Protein AF-A0A2N2F504-F1 (afdb_monomer_lite)

Foldseek 3Di:
DDCVPQVDPHDDDDDDDDDDDDDPDDCVVDVDDDDDDLVVVLVCPVVPVDPDDPCSNSCSCPPPVPD

Structure (mmCIF, N/CA/C/O backbone):
data_AF-A0A2N2F504-F1
#
_entry.id   AF-A0A2N2F504-F1
#
loop_
_atom_site.group_PDB
_atom_site.id
_atom_site.type_symbol
_atom_site.label_atom_id
_atom_site.label_alt_id
_atom_site.label_comp_id
_atom_site.label_asym_id
_atom_site.label_entity_id
_atom_site.label_seq_id
_atom_site.pdbx_PDB_ins_code
_atom_site.Cartn_x
_atom_site.Cartn_y
_atom_site.Cartn_z
_atom_site.occupancy
_atom_site.B_iso_or_equiv
_atom_site.auth_seq_id
_atom_site.auth_comp_id
_atom_site.auth_asym_id
_atom_site.auth_atom_id
_atom_site.pdbx_PDB_model_num
ATOM 1 N N . MET A 1 1 ? -13.086 -5.928 1.924 1.00 91.19 1 MET A N 1
ATOM 2 C CA . MET A 1 1 ? -12.906 -4.867 2.941 1.00 91.19 1 MET A CA 1
ATOM 3 C C . MET A 1 1 ? -14.163 -4.014 2.986 1.00 91.19 1 MET A C 1
ATOM 5 O O . MET A 1 1 ? -14.713 -3.708 1.929 1.00 91.19 1 MET A O 1
ATOM 9 N N . THR A 1 2 ? -14.609 -3.636 4.181 1.00 96.44 2 THR A N 1
ATOM 10 C CA . THR A 1 2 ? -15.820 -2.827 4.404 1.00 96.44 2 THR A CA 1
ATOM 11 C C . THR A 1 2 ? -15.465 -1.541 5.164 1.00 96.44 2 THR A C 1
ATOM 13 O O . THR A 1 2 ? -14.604 -1.594 6.048 1.00 96.44 2 THR A O 1
ATOM 16 N N . PRO A 1 3 ? -16.117 -0.396 4.877 1.00 96.94 3 PRO A N 1
ATOM 17 C CA . PRO A 1 3 ? -15.872 0.841 5.620 1.00 96.94 3 PRO A CA 1
ATOM 18 C C . PRO A 1 3 ? -16.134 0.706 7.121 1.00 96.94 3 PRO A C 1
ATOM 20 O O . PRO A 1 3 ? -15.326 1.151 7.928 1.00 96.94 3 PRO A O 1
ATOM 23 N N . HIS A 1 4 ? -17.230 0.040 7.498 1.00 96.38 4 HIS A N 1
ATOM 24 C CA . HIS A 1 4 ? -17.630 -0.085 8.899 1.00 96.38 4 HIS A CA 1
ATOM 25 C C . HIS A 1 4 ? -16.600 -0.857 9.737 1.00 96.38 4 HIS A C 1
ATOM 27 O O . HIS A 1 4 ? -16.276 -0.427 10.842 1.00 96.38 4 HIS A O 1
ATOM 33 N N . GLU A 1 5 ? -16.092 -1.985 9.242 1.00 95.56 5 GLU A N 1
ATOM 34 C CA . GLU A 1 5 ? -15.220 -2.851 10.047 1.00 95.56 5 GLU A CA 1
ATOM 35 C C . GLU A 1 5 ? -13.744 -2.459 9.925 1.00 95.56 5 GLU A C 1
ATOM 37 O O . GLU A 1 5 ? -12.978 -2.649 10.864 1.00 95.56 5 GLU A O 1
ATOM 42 N N . HIS A 1 6 ? -13.332 -1.920 8.771 1.00 95.38 6 HIS A N 1
ATOM 43 C CA . HIS A 1 6 ? -11.916 -1.720 8.446 1.00 95.38 6 HIS A CA 1
ATOM 44 C C . HIS A 1 6 ? -11.507 -0.243 8.347 1.00 95.38 6 HIS A C 1
ATOM 46 O O . HIS A 1 6 ? -10.321 0.042 8.200 1.00 95.38 6 HIS A O 1
ATOM 52 N N . GLY A 1 7 ? -12.458 0.697 8.392 1.00 95.31 7 GLY A N 1
ATOM 53 C CA . GLY A 1 7 ? -12.184 2.135 8.306 1.00 95.31 7 GLY A CA 1
ATOM 54 C C . GLY A 1 7 ? -11.723 2.624 6.929 1.00 95.31 7 GLY A C 1
ATOM 55 O O . GLY A 1 7 ? -11.201 3.730 6.826 1.00 95.31 7 GLY A O 1
ATOM 56 N N . VAL A 1 8 ? -11.886 1.815 5.878 1.00 97.00 8 VAL A N 1
ATOM 57 C CA . VAL A 1 8 ? -11.566 2.211 4.496 1.00 97.00 8 VAL A CA 1
ATOM 58 C C . VAL A 1 8 ? -12.623 3.135 3.897 1.00 97.00 8 VAL A C 1
ATOM 60 O O . VAL A 1 8 ? -13.788 3.093 4.288 1.00 97.00 8 VAL A O 1
ATOM 63 N N . SER A 1 9 ? -12.231 3.927 2.899 1.00 96.94 9 SER A N 1
ATOM 64 C CA . SER A 1 9 ? -13.094 4.934 2.267 1.00 96.94 9 SER A CA 1
ATOM 65 C C . SER A 1 9 ? -14.327 4.369 1.548 1.00 96.94 9 SER A C 1
ATOM 67 O O . SER A 1 9 ? -15.350 5.047 1.456 1.00 96.94 9 SER A O 1
ATOM 69 N N . ALA A 1 10 ? -14.259 3.132 1.047 1.00 97.25 10 ALA A N 1
ATOM 70 C CA . ALA A 1 10 ? -15.344 2.467 0.330 1.00 97.25 10 ALA A CA 1
ATOM 71 C C . ALA A 1 10 ? -15.243 0.937 0.442 1.00 97.25 10 ALA A C 1
ATOM 73 O O . ALA A 1 10 ? -14.212 0.385 0.833 1.00 97.25 10 ALA A O 1
ATOM 74 N N . PHE A 1 11 ? -16.316 0.232 0.06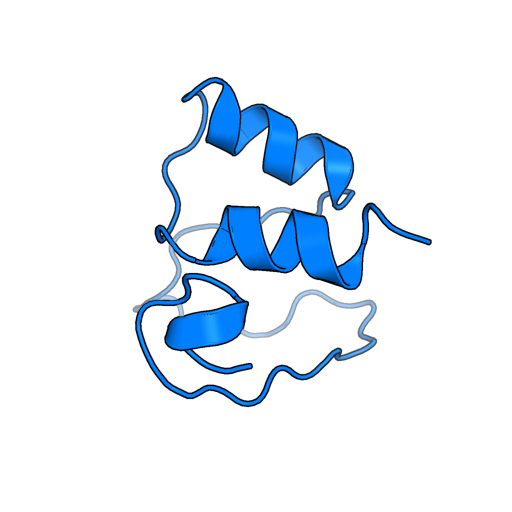9 1.00 98.06 11 PHE A N 1
ATOM 75 C CA . PHE A 1 11 ? -16.248 -1.216 -0.137 1.00 98.06 11 PHE A CA 1
ATOM 76 C C . PHE A 1 11 ? -15.208 -1.526 -1.216 1.00 98.06 11 PHE A C 1
ATOM 78 O O . PHE A 1 11 ? -15.271 -0.978 -2.314 1.00 98.06 11 PHE A O 1
ATOM 85 N N . MET A 1 12 ? -14.255 -2.404 -0.908 1.00 97.00 12 MET A N 1
ATOM 86 C CA . MET A 1 12 ? -13.186 -2.751 -1.846 1.00 97.00 12 MET A CA 1
ATOM 87 C C . MET A 1 12 ? -12.785 -4.220 -1.749 1.00 97.00 12 MET A C 1
ATOM 89 O O . MET A 1 12 ? -12.789 -4.826 -0.667 1.00 97.00 12 MET A O 1
ATOM 93 N N . GLN A 1 13 ? -12.388 -4.761 -2.896 1.00 97.44 13 GLN A N 1
ATOM 94 C CA . GLN A 1 13 ? -11.694 -6.034 -3.029 1.00 97.44 13 GLN A CA 1
ATOM 95 C C . GLN A 1 13 ? -10.198 -5.752 -3.211 1.00 97.44 13 GLN A C 1
ATOM 97 O O . GLN A 1 13 ? -9.827 -4.904 -4.020 1.00 97.44 13 GLN A O 1
ATOM 102 N N . VAL A 1 14 ? -9.347 -6.446 -2.454 1.00 96.38 14 VAL A N 1
ATOM 103 C CA . VAL A 1 14 ? -7.887 -6.253 -2.472 1.00 96.38 14 VAL A CA 1
ATOM 104 C C . VAL A 1 14 ? -7.235 -7.509 -3.040 1.00 96.38 14 VAL A C 1
ATOM 106 O O . VAL A 1 14 ? -7.586 -8.618 -2.639 1.00 96.38 14 VAL A O 1
ATOM 109 N N . TYR A 1 15 ? -6.300 -7.332 -3.973 1.00 97.06 15 TYR A N 1
ATOM 110 C CA . TYR A 1 15 ? -5.583 -8.417 -4.644 1.00 97.06 15 TYR A CA 1
ATOM 111 C C . TYR A 1 15 ? -4.082 -8.303 -4.377 1.00 97.06 15 TYR A C 1
ATOM 113 O O . TYR A 1 15 ? -3.536 -7.201 -4.376 1.00 97.06 15 TYR A O 1
ATOM 121 N N . GLN A 1 16 ? -3.414 -9.442 -4.187 1.00 95.88 16 GLN A N 1
ATOM 122 C CA . GLN A 1 16 ? -1.956 -9.531 -4.142 1.00 95.88 16 GLN A CA 1
ATOM 123 C C . GLN A 1 16 ? -1.458 -10.138 -5.453 1.00 95.88 16 GLN A C 1
ATOM 125 O O . GLN A 1 16 ? -1.907 -11.212 -5.849 1.00 95.88 16 GLN A O 1
ATOM 130 N N . ILE A 1 17 ? -0.532 -9.447 -6.114 1.00 95.62 17 ILE A N 1
ATOM 131 C CA . ILE A 1 17 ? 0.083 -9.890 -7.367 1.00 95.62 17 ILE A CA 1
ATOM 132 C C . ILE A 1 17 ? 1.555 -10.176 -7.081 1.00 95.62 17 ILE A C 1
ATOM 134 O O . ILE A 1 17 ? 2.251 -9.332 -6.521 1.00 95.62 17 ILE A O 1
ATOM 138 N N . PHE A 1 18 ? 2.019 -11.366 -7.459 1.00 96.19 18 PHE A N 1
ATOM 139 C CA . PHE A 1 18 ? 3.430 -11.732 -7.385 1.00 96.19 18 PHE A CA 1
ATOM 140 C C . PHE A 1 18 ? 4.086 -11.435 -8.726 1.00 96.19 18 PHE A C 1
ATOM 142 O O . PHE A 1 18 ? 3.679 -11.975 -9.754 1.00 96.19 18 PHE A O 1
ATOM 149 N N . TYR A 1 19 ? 5.082 -10.559 -8.711 1.00 94.44 19 TYR A N 1
ATOM 150 C CA . TYR A 1 19 ? 5.774 -10.103 -9.907 1.00 94.44 19 TYR A CA 1
ATOM 151 C C . TYR A 1 19 ? 7.193 -9.678 -9.523 1.00 94.44 19 TYR A C 1
ATOM 153 O O . TYR A 1 19 ? 7.381 -9.125 -8.441 1.00 94.44 19 TYR A O 1
ATOM 161 N N . GLN A 1 20 ? 8.184 -9.993 -10.358 1.00 95.69 20 GLN A N 1
ATOM 162 C CA . GLN A 1 20 ? 9.602 -9.752 -10.044 1.00 95.69 20 GLN A CA 1
ATOM 163 C C . GLN A 1 20 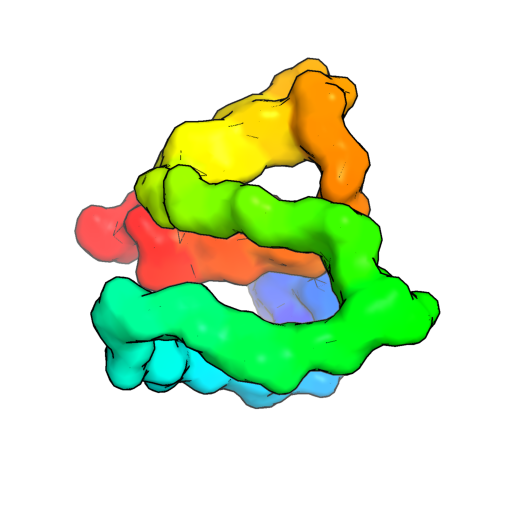? 10.227 -8.629 -10.877 1.00 95.69 20 GLN A C 1
ATOM 165 O O . GLN A 1 20 ? 11.265 -8.100 -10.489 1.00 95.69 20 GLN A O 1
ATOM 170 N N . ASP A 1 21 ? 9.587 -8.235 -11.978 1.00 95.69 21 ASP A N 1
ATOM 171 C CA . ASP A 1 21 ? 10.074 -7.166 -12.846 1.00 95.69 21 ASP A CA 1
ATOM 172 C C . ASP A 1 21 ? 9.389 -5.830 -12.533 1.00 95.69 21 ASP A C 1
ATOM 174 O O . ASP A 1 21 ? 8.339 -5.763 -11.892 1.00 95.69 21 ASP A O 1
ATOM 178 N N . VAL A 1 22 ? 9.956 -4.732 -13.028 1.00 94.50 22 VAL A N 1
ATOM 179 C CA . VAL A 1 22 ? 9.266 -3.436 -13.012 1.00 94.50 22 VAL A CA 1
ATOM 180 C C . VAL A 1 22 ? 8.158 -3.469 -14.073 1.00 94.50 22 VAL A C 1
ATOM 182 O O . VAL A 1 22 ? 8.452 -3.733 -15.242 1.00 94.50 22 VAL A O 1
ATOM 185 N N . PRO A 1 23 ? 6.883 -3.223 -13.716 1.00 92.38 23 PRO A N 1
ATOM 186 C CA . PRO A 1 23 ? 5.806 -3.225 -14.697 1.00 92.38 23 PRO A CA 1
ATOM 187 C C . PRO A 1 23 ? 5.941 -2.026 -15.652 1.00 92.38 23 PRO A C 1
ATOM 189 O O . PRO A 1 23 ? 6.382 -0.955 -15.228 1.00 92.38 23 PRO A O 1
ATOM 192 N N . PRO A 1 24 ? 5.508 -2.149 -16.921 1.00 94.19 24 PRO A N 1
ATOM 193 C CA . PRO A 1 24 ? 5.447 -1.025 -17.853 1.00 94.19 24 PRO A CA 1
ATOM 194 C C . PRO A 1 24 ? 4.279 -0.091 -17.485 1.00 94.19 24 PRO A C 1
ATOM 196 O O . PRO A 1 24 ? 3.218 -0.117 -18.110 1.00 94.19 24 PRO A O 1
ATOM 199 N N . TYR A 1 25 ? 4.439 0.692 -16.416 1.00 93.25 25 TYR A N 1
ATOM 200 C CA . TYR A 1 25 ? 3.401 1.588 -15.907 1.00 93.25 25 TYR A CA 1
ATOM 201 C C . TYR A 1 25 ? 3.159 2.788 -16.838 1.00 93.25 25 TYR A C 1
ATOM 203 O O . TYR A 1 25 ? 4.028 3.212 -17.598 1.00 93.25 25 TYR A O 1
ATOM 211 N N . ASN A 1 26 ? 1.957 3.364 -16.767 1.00 96.62 26 ASN A N 1
ATOM 212 C CA . ASN A 1 26 ? 1.586 4.546 -17.544 1.00 96.62 26 ASN A CA 1
ATOM 213 C C . ASN A 1 26 ? 2.284 5.807 -16.999 1.00 96.62 26 ASN A C 1
ATOM 215 O O . ASN A 1 26 ? 1.907 6.317 -15.945 1.00 96.62 26 ASN A O 1
ATOM 219 N N . SER A 1 27 ? 3.244 6.361 -17.737 1.00 95.38 27 SER A N 1
ATOM 220 C CA . SER A 1 27 ? 4.013 7.542 -17.314 1.00 95.38 27 SER A CA 1
ATOM 221 C C . SER A 1 27 ? 3.200 8.840 -17.207 1.00 95.38 27 SER A C 1
ATOM 223 O O . SER A 1 27 ? 3.703 9.823 -16.676 1.00 95.38 27 SER A O 1
ATOM 225 N N . ASN A 1 28 ? 1.957 8.871 -17.703 1.00 97.50 28 ASN A N 1
ATOM 226 C CA . ASN A 1 28 ? 1.063 10.018 -17.508 1.00 97.50 28 ASN A CA 1
ATOM 227 C C . ASN A 1 28 ? 0.414 10.040 -16.113 1.00 97.50 28 ASN A C 1
ATOM 229 O O . ASN A 1 28 ? -0.101 11.079 -15.710 1.00 97.50 28 ASN A O 1
ATOM 233 N N . ASP A 1 29 ? 0.404 8.906 -15.406 1.00 96.44 29 ASP A N 1
ATOM 234 C CA . ASP A 1 29 ? -0.238 8.749 -14.089 1.00 96.44 29 ASP A CA 1
ATOM 235 C C . ASP A 1 29 ? 0.791 8.485 -12.972 1.00 96.44 29 ASP A C 1
ATOM 237 O O . ASP A 1 29 ? 0.591 8.868 -11.821 1.00 96.44 29 ASP A O 1
ATOM 241 N N . PHE A 1 30 ? 1.939 7.887 -13.310 1.00 96.12 30 PHE A N 1
ATOM 242 C CA . PHE A 1 30 ? 3.008 7.565 -12.363 1.00 96.12 30 PHE A CA 1
ATOM 243 C C . PHE A 1 30 ? 4.307 8.297 -12.726 1.00 96.12 30 PHE A C 1
ATOM 245 O O . PHE A 1 30 ? 4.852 8.099 -13.812 1.00 96.12 30 PHE A O 1
ATOM 252 N N . GLY A 1 31 ? 4.818 9.115 -11.800 1.00 94.44 31 GLY A N 1
ATOM 253 C CA . GLY A 1 31 ? 6.084 9.843 -11.970 1.00 94.44 31 GLY A CA 1
ATOM 254 C C . GLY A 1 31 ? 7.329 9.046 -11.565 1.00 94.44 31 GLY A C 1
ATOM 255 O O . GLY A 1 31 ? 8.369 9.163 -12.205 1.00 94.44 31 GLY A O 1
ATOM 256 N N . GLU A 1 32 ? 7.225 8.214 -10.531 1.00 93.69 32 GLU A N 1
ATOM 257 C CA . GLU A 1 32 ? 8.327 7.416 -9.981 1.00 93.69 32 GLU A CA 1
ATOM 258 C C . GLU A 1 32 ? 7.799 6.157 -9.277 1.00 93.69 32 GLU A C 1
ATOM 260 O O . GLU A 1 32 ? 6.597 6.033 -9.022 1.00 93.69 32 GLU A O 1
ATOM 265 N N . TYR A 1 33 ? 8.693 5.211 -8.977 1.00 94.19 33 TYR A N 1
ATOM 266 C CA . TYR A 1 33 ? 8.367 3.970 -8.278 1.00 94.19 33 TYR A CA 1
ATOM 267 C C . TYR A 1 33 ? 9.525 3.514 -7.390 1.00 94.19 33 TYR A C 1
ATOM 269 O O . TYR A 1 33 ? 10.694 3.772 -7.675 1.00 94.19 33 TYR A O 1
ATOM 277 N N . PHE A 1 34 ? 9.182 2.777 -6.337 1.00 94.50 34 PHE A N 1
ATOM 278 C CA . PHE A 1 34 ? 10.127 2.199 -5.390 1.00 94.50 34 PHE A CA 1
ATOM 279 C C . PHE A 1 34 ? 9.587 0.859 -4.884 1.00 94.50 34 PHE A C 1
ATOM 281 O O . PHE A 1 34 ? 8.374 0.683 -4.753 1.00 94.50 34 PHE A O 1
ATOM 288 N N . TRP A 1 35 ? 10.489 -0.069 -4.573 1.00 95.62 35 TRP A N 1
ATOM 289 C CA . TRP A 1 35 ? 10.158 -1.315 -3.884 1.00 95.62 35 TRP A 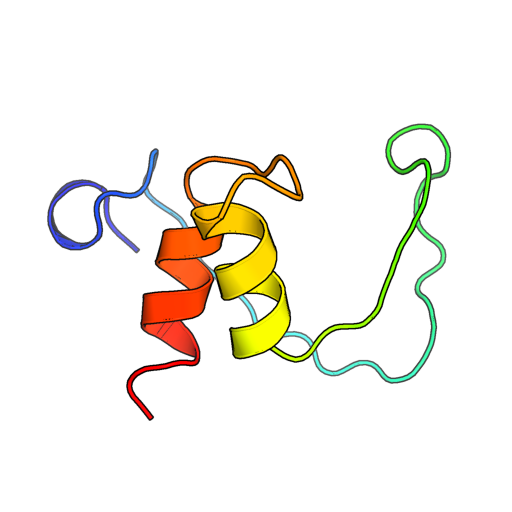CA 1
ATOM 290 C C . TRP A 1 35 ? 10.443 -1.160 -2.391 1.00 95.62 35 TRP A C 1
ATOM 292 O O . TRP A 1 35 ? 11.521 -0.702 -2.021 1.00 95.62 35 TRP A O 1
ATOM 302 N N . PHE A 1 36 ? 9.493 -1.556 -1.545 1.00 95.38 36 PHE A N 1
ATOM 303 C CA . PHE A 1 36 ? 9.597 -1.451 -0.088 1.00 95.38 36 PHE A CA 1
ATOM 304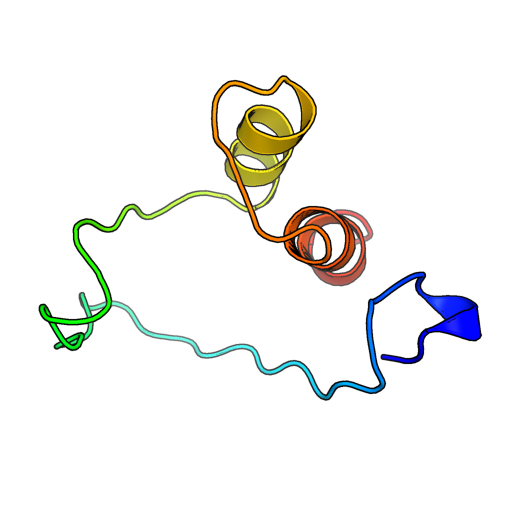 C C . PHE A 1 36 ? 9.128 -2.728 0.594 1.00 95.38 36 PHE A C 1
ATOM 306 O O . PHE A 1 36 ? 8.221 -3.406 0.098 1.00 95.38 36 PHE A O 1
ATOM 313 N N . TYR A 1 37 ? 9.663 -2.999 1.786 1.00 95.12 37 TYR A N 1
ATOM 314 C CA . TYR A 1 37 ? 8.983 -3.895 2.708 1.00 95.12 37 TYR A CA 1
ATOM 315 C C . TYR A 1 37 ? 7.735 -3.209 3.299 1.00 95.12 37 TYR A C 1
ATOM 317 O O . TYR A 1 37 ? 7.727 -1.989 3.496 1.00 95.12 37 TYR A O 1
ATOM 325 N N . PRO A 1 38 ? 6.667 -3.964 3.633 1.00 94.94 38 PRO A N 1
ATOM 326 C CA . PRO A 1 38 ? 5.422 -3.378 4.138 1.00 94.94 38 PRO A CA 1
ATOM 327 C C . PRO A 1 38 ? 5.592 -2.484 5.376 1.00 94.94 38 PRO A C 1
ATOM 329 O O . PRO A 1 38 ? 4.943 -1.442 5.472 1.00 94.94 38 PRO A O 1
ATOM 332 N N . HIS A 1 39 ? 6.475 -2.874 6.302 1.00 92.88 39 HIS A N 1
ATOM 333 C CA . HIS A 1 39 ? 6.729 -2.130 7.537 1.00 92.88 39 HIS A CA 1
ATOM 334 C C . HIS A 1 39 ? 7.455 -0.802 7.271 1.00 92.88 39 HIS A C 1
ATOM 336 O O . HIS A 1 39 ? 7.049 0.225 7.809 1.00 92.88 39 HIS A O 1
ATOM 342 N N . GLU A 1 40 ? 8.456 -0.796 6.383 1.00 94.94 40 GLU A N 1
ATOM 343 C CA . GLU A 1 40 ? 9.206 0.411 6.006 1.00 94.94 40 GLU A CA 1
ATOM 344 C C . GLU A 1 40 ? 8.288 1.459 5.373 1.00 94.94 40 GLU A C 1
ATOM 346 O O . GLU A 1 40 ? 8.305 2.634 5.747 1.00 94.94 40 GLU A O 1
ATOM 351 N N . LEU A 1 41 ? 7.443 1.027 4.429 1.00 96.25 41 LEU A N 1
ATOM 352 C CA . LEU A 1 41 ? 6.504 1.922 3.762 1.00 96.25 41 LEU A CA 1
ATOM 353 C C . LEU A 1 41 ? 5.488 2.497 4.755 1.00 96.25 41 LEU A C 1
ATOM 355 O O . LEU A 1 41 ? 5.206 3.696 4.726 1.00 96.25 41 LEU A O 1
ATOM 359 N N . ARG A 1 42 ? 4.945 1.672 5.660 1.00 94.56 42 ARG A N 1
ATOM 360 C CA . ARG A 1 42 ? 3.991 2.159 6.662 1.00 94.56 42 ARG A CA 1
ATOM 361 C C . ARG A 1 42 ? 4.633 3.174 7.605 1.00 94.56 42 ARG A C 1
ATOM 363 O O . ARG A 1 42 ? 4.002 4.190 7.890 1.00 94.56 42 ARG A O 1
ATOM 370 N N . GLU A 1 43 ? 5.853 2.929 8.074 1.00 93.75 43 GLU A N 1
ATOM 371 C CA . GLU A 1 43 ? 6.566 3.856 8.958 1.00 93.75 43 GLU A CA 1
ATOM 372 C C . GLU A 1 43 ? 6.806 5.212 8.281 1.00 93.75 43 GLU A C 1
ATOM 374 O O . GLU A 1 43 ? 6.503 6.254 8.869 1.00 93.75 43 GLU A O 1
ATOM 379 N N . LYS A 1 44 ? 7.244 5.217 7.016 1.00 95.94 44 LYS A N 1
ATOM 380 C CA . LYS A 1 44 ? 7.408 6.441 6.210 1.00 95.94 44 LYS A CA 1
ATOM 381 C C . LYS A 1 44 ? 6.110 7.242 6.066 1.00 95.94 44 LYS A C 1
ATOM 383 O O . LYS A 1 44 ? 6.131 8.467 6.171 1.00 95.94 44 LYS A O 1
ATOM 388 N N . ILE A 1 45 ? 4.976 6.564 5.874 1.00 96.38 45 ILE A N 1
ATOM 389 C CA . ILE A 1 45 ? 3.659 7.212 5.759 1.00 96.38 45 ILE A CA 1
ATOM 390 C C . ILE A 1 45 ? 3.201 7.778 7.111 1.00 96.38 45 ILE A C 1
ATOM 392 O O . ILE A 1 45 ? 2.771 8.926 7.191 1.00 96.38 45 ILE A O 1
ATOM 396 N N . VAL A 1 46 ? 3.286 6.990 8.188 1.00 93.06 46 VAL A N 1
ATOM 397 C CA . VAL A 1 46 ? 2.795 7.387 9.522 1.00 93.06 46 VAL A CA 1
ATOM 398 C C . VAL A 1 46 ? 3.644 8.504 10.135 1.00 93.06 46 VAL A C 1
ATOM 400 O O . VAL A 1 46 ? 3.102 9.379 10.805 1.00 93.06 46 VAL A O 1
ATOM 403 N N . SER A 1 47 ? 4.955 8.507 9.881 1.00 95.06 47 SER A N 1
ATOM 404 C CA . SER A 1 47 ? 5.866 9.589 10.287 1.00 95.06 47 SER A CA 1
ATOM 405 C C . SER A 1 47 ? 5.713 10.864 9.449 1.00 95.06 47 SER A C 1
ATOM 407 O O . SER A 1 47 ? 6.276 11.898 9.802 1.00 95.06 47 SER A O 1
ATOM 409 N N . GLY A 1 48 ? 4.945 10.813 8.356 1.00 94.81 48 GLY A N 1
ATOM 410 C CA . GLY A 1 48 ? 4.705 11.951 7.473 1.00 94.81 48 GLY A CA 1
ATOM 411 C C . GLY A 1 48 ? 5.867 12.279 6.535 1.00 94.81 48 GLY A C 1
ATOM 412 O O . GLY A 1 48 ? 5.840 13.339 5.911 1.00 94.81 48 GLY A O 1
ATOM 413 N N . VAL A 1 49 ? 6.864 11.392 6.419 1.00 94.44 49 VAL A N 1
ATOM 414 C CA . VAL A 1 49 ? 7.946 11.514 5.429 1.00 94.44 49 VAL A CA 1
ATOM 415 C C . VAL A 1 49 ? 7.365 11.451 4.019 1.00 94.44 49 VAL A C 1
ATOM 417 O O . VAL A 1 49 ? 7.671 12.306 3.193 1.00 94.44 49 VAL A O 1
ATOM 420 N N . ASP A 1 50 ? 6.477 10.484 3.778 1.00 94.94 50 ASP A N 1
ATOM 421 C CA . ASP A 1 50 ? 5.825 10.285 2.486 1.00 94.94 50 ASP A CA 1
ATOM 422 C C . ASP A 1 50 ? 4.309 10.501 2.589 1.00 94.94 50 ASP A C 1
ATOM 424 O O . ASP A 1 50 ? 3.643 10.040 3.519 1.00 94.94 50 ASP A O 1
ATOM 428 N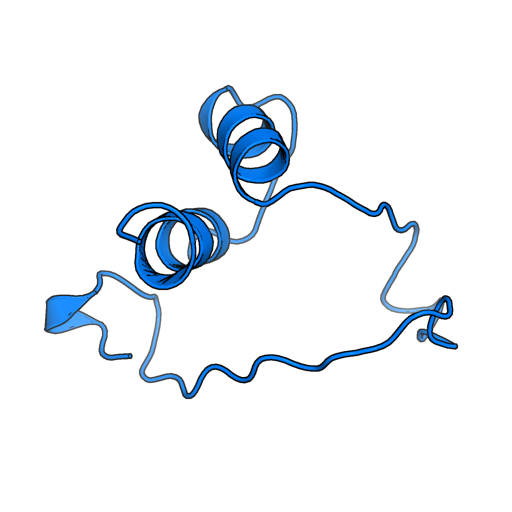 N . LYS A 1 51 ? 3.736 11.192 1.596 1.00 94.94 51 LYS A N 1
ATOM 429 C CA . LYS A 1 51 ? 2.279 11.326 1.463 1.00 94.94 51 LYS A CA 1
ATOM 430 C C . LYS A 1 51 ? 1.711 10.091 0.779 1.00 94.94 51 LYS A C 1
ATOM 432 O O . LYS A 1 51 ? 2.234 9.638 -0.233 1.00 94.94 51 LYS A O 1
ATOM 437 N N . ALA A 1 52 ? 0.580 9.603 1.274 1.00 96.50 52 ALA A N 1
ATOM 438 C CA . ALA A 1 52 ? -0.126 8.479 0.678 1.00 96.50 52 ALA A CA 1
ATOM 439 C C . ALA A 1 52 ? -1.641 8.682 0.701 1.00 96.50 52 ALA A C 1
ATOM 441 O O . ALA A 1 52 ? -2.171 9.507 1.447 1.00 96.50 52 ALA A O 1
ATOM 442 N N . LYS A 1 53 ? -2.348 7.884 -0.108 1.00 95.25 53 LYS A N 1
ATOM 443 C CA . LYS A 1 53 ? -3.802 7.733 0.020 1.00 95.25 53 LYS A CA 1
ATOM 444 C C . LYS A 1 53 ? -4.125 7.203 1.418 1.00 95.25 53 LYS A C 1
ATOM 446 O O . LYS A 1 53 ? -3.448 6.295 1.898 1.00 95.25 53 LYS A O 1
ATOM 451 N N . SER A 1 54 ? -5.175 7.747 2.032 1.00 94.06 54 SER A N 1
ATOM 452 C CA . SER A 1 54 ? -5.565 7.483 3.427 1.00 94.06 54 SER A CA 1
ATOM 453 C C . SER A 1 54 ? -5.730 6.000 3.753 1.00 94.06 54 SER A C 1
ATOM 455 O O . SER A 1 54 ? -5.425 5.575 4.863 1.00 94.06 54 SER A O 1
ATOM 457 N N . ASP A 1 55 ? -6.175 5.211 2.776 1.00 96.44 55 ASP A N 1
ATOM 458 C CA . ASP A 1 55 ? -6.465 3.792 2.970 1.00 96.44 55 ASP A CA 1
ATOM 459 C C . ASP A 1 55 ? -5.193 2.928 2.941 1.00 96.44 55 ASP A C 1
ATOM 461 O O . ASP A 1 55 ? -5.174 1.854 3.537 1.00 96.44 55 ASP A O 1
ATOM 465 N N . LEU A 1 56 ? -4.104 3.384 2.307 1.00 96.00 56 LEU A N 1
ATOM 466 C CA . LEU A 1 56 ? -2.867 2.604 2.168 1.00 96.00 56 LEU A CA 1
ATOM 467 C C . LEU A 1 56 ? -2.274 2.140 3.516 1.00 96.00 56 LEU A C 1
ATOM 469 O O . LEU A 1 56 ? -2.017 0.941 3.648 1.00 96.00 56 LEU A O 1
ATOM 473 N N . PRO A 1 57 ? -2.088 2.996 4.543 1.00 94.38 57 PRO A N 1
ATOM 474 C CA . PRO A 1 57 ? -1.575 2.537 5.836 1.00 94.38 57 PRO A CA 1
ATOM 475 C C . PRO A 1 57 ? -2.509 1.540 6.545 1.00 94.38 57 PRO A C 1
ATOM 477 O O . PRO A 1 57 ? -2.022 0.667 7.267 1.00 94.38 57 PRO A O 1
ATOM 480 N N . LEU A 1 58 ? -3.830 1.623 6.327 1.00 94.12 58 LEU A N 1
ATOM 481 C CA . LEU A 1 58 ? -4.796 0.659 6.871 1.00 94.12 58 LEU A CA 1
ATOM 482 C C . LEU A 1 58 ? -4.629 -0.714 6.211 1.00 94.12 58 LEU A C 1
ATOM 484 O O . LEU A 1 58 ? -4.606 -1.732 6.903 1.00 94.12 58 LEU A O 1
ATOM 488 N N . LEU A 1 59 ? -4.453 -0.736 4.885 1.00 95.50 59 LEU A N 1
ATOM 489 C CA . LEU A 1 59 ? -4.216 -1.959 4.117 1.00 95.50 59 LEU A CA 1
ATOM 490 C C . LEU A 1 59 ? -2.899 -2.634 4.514 1.00 95.50 59 LEU A C 1
ATOM 492 O O . LEU A 1 59 ? -2.879 -3.847 4.727 1.00 95.50 59 LEU A O 1
ATOM 496 N N . LEU A 1 60 ? -1.821 -1.857 4.662 1.00 95.19 60 LEU A N 1
ATOM 497 C CA . LEU A 1 60 ? -0.519 -2.371 5.097 1.00 95.19 60 LEU A CA 1
ATOM 498 C C . LEU A 1 60 ? -0.617 -3.042 6.470 1.00 95.19 60 LEU A C 1
ATOM 500 O O . LEU A 1 60 ? -0.223 -4.199 6.619 1.00 95.19 60 LEU A O 1
ATOM 504 N N . LYS A 1 61 ? -1.228 -2.355 7.441 1.00 93.00 61 LYS A N 1
ATOM 505 C CA . LYS A 1 61 ? -1.447 -2.898 8.784 1.00 93.00 61 LYS A CA 1
ATOM 506 C C . LYS A 1 61 ? -2.279 -4.184 8.750 1.00 93.00 6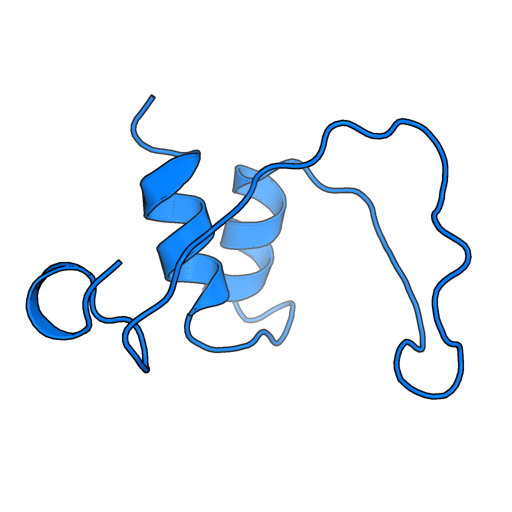1 LYS A C 1
ATOM 508 O O . LYS A 1 61 ? -1.908 -5.179 9.365 1.00 93.00 61 LYS A O 1
ATOM 513 N N . TYR A 1 62 ? -3.403 -4.173 8.034 1.00 93.75 62 TYR A N 1
ATOM 514 C CA . TYR A 1 62 ? -4.345 -5.292 8.041 1.00 93.75 62 TYR A CA 1
ATOM 515 C C . TYR A 1 62 ? -3.771 -6.560 7.393 1.00 93.75 62 TYR A C 1
ATOM 517 O O . TYR A 1 62 ? -3.926 -7.646 7.945 1.00 93.75 62 TYR A O 1
ATOM 525 N N . PHE A 1 63 ? -3.096 -6.438 6.244 1.00 94.88 63 PHE A N 1
ATOM 526 C CA . PHE A 1 63 ? -2.657 -7.602 5.466 1.00 94.88 63 PHE A CA 1
ATOM 527 C C . PHE A 1 63 ? -1.230 -8.080 5.767 1.00 94.88 63 PHE A C 1
ATOM 529 O O . PHE A 1 63 ? -0.933 -9.249 5.496 1.00 94.88 63 PHE A O 1
ATOM 536 N N . PHE A 1 64 ? -0.358 -7.217 6.303 1.00 93.19 64 PHE A N 1
ATOM 537 C CA . PHE A 1 64 ? 1.080 -7.500 6.399 1.00 93.19 64 PHE A CA 1
ATOM 538 C C . PHE A 1 64 ? 1.692 -7.362 7.799 1.00 93.19 64 PHE A C 1
ATOM 540 O O . PHE A 1 64 ? 2.807 -7.837 7.979 1.00 93.19 64 PHE A O 1
ATOM 547 N N . GLU A 1 65 ? 1.007 -6.767 8.783 1.00 83.88 65 GLU A N 1
ATOM 548 C CA . GLU A 1 65 ? 1.557 -6.619 10.148 1.00 83.88 65 GLU A CA 1
ATOM 549 C C . GLU A 1 65 ? 0.957 -7.586 11.179 1.00 83.88 65 GLU A C 1
ATOM 551 O O . GLU A 1 65 ? 1.563 -7.817 12.218 1.00 83.88 65 GLU A O 1
ATOM 556 N N . ASN A 1 66 ? -0.209 -8.177 10.903 1.00 64.75 66 ASN A N 1
ATOM 557 C CA . ASN A 1 66 ? -0.884 -9.116 11.811 1.00 64.75 66 ASN A CA 1
ATOM 558 C C . ASN A 1 66 ? -0.620 -10.597 11.463 1.00 64.75 66 ASN A C 1
ATOM 560 O O . ASN A 1 66 ? -1.489 -11.439 11.699 1.00 64.75 66 ASN A O 1
ATOM 564 N N . LYS A 1 67 ? 0.521 -10.914 10.845 1.00 53.12 67 LYS A N 1
ATOM 565 C CA . LYS A 1 67 ? 0.894 -12.289 10.480 1.00 53.12 67 LYS A CA 1
ATOM 566 C C . LYS A 1 67 ? 2.088 -12.780 11.277 1.00 53.12 67 LYS A C 1
ATOM 568 O O . LYS A 1 67 ? 3.030 -11.980 11.451 1.00 53.12 67 LYS A O 1
#

Sequence (67 aa):
MTPHEHGVSAFMQVYQIFYQDVPPYNSNDFGEYFWFYPHELREKIVSGVDKAKSDLPLLLKYFFENK

Secondary structure (DSSP, 8-state):
--HHHH--SS----------SPP---TTT-S------HHHHHHHHHTTSS---TTHHHHHIIIII--

Radius of gyration: 13.37 Å; chains: 1; bounding box: 28×24×30 Å

pLDDT: mean 94.0, std 6.52, range [53.12, 98.06]